Protein AF-X1LX65-F1 (afdb_monomer_lite)

Structure (mmCIF, N/CA/C/O backbone):
data_AF-X1LX65-F1
#
_entry.id   AF-X1LX65-F1
#
loop_
_atom_site.group_PDB
_atom_site.id
_atom_site.type_symbol
_atom_site.label_atom_id
_atom_site.label_alt_id
_atom_site.label_comp_id
_atom_site.label_asym_id
_atom_site.label_entity_id
_atom_site.label_seq_id
_atom_site.pdbx_PDB_ins_code
_atom_site.Cartn_x
_atom_site.Cartn_y
_atom_site.Cartn_z
_atom_site.occupancy
_atom_site.B_iso_or_equiv
_atom_site.auth_seq_id
_atom_site.auth_comp_id
_atom_site.auth_asym_id
_atom_site.auth_atom_id
_atom_site.pdbx_PDB_model_num
ATOM 1 N N . MET A 1 1 ? 3.665 8.064 16.760 1.00 84.69 1 MET A N 1
ATOM 2 C CA . MET A 1 1 ? 3.663 7.131 15.609 1.00 84.69 1 MET A CA 1
ATOM 3 C C . MET A 1 1 ? 3.620 5.689 16.082 1.00 84.69 1 MET A C 1
ATOM 5 O O . MET A 1 1 ? 2.778 4.947 15.599 1.00 84.69 1 MET A O 1
ATOM 9 N N . ASP A 1 2 ? 4.439 5.308 17.063 1.00 88.12 2 ASP A N 1
ATOM 10 C CA . ASP A 1 2 ? 4.474 3.927 17.573 1.00 88.12 2 ASP A CA 1
ATOM 11 C C . ASP A 1 2 ? 3.140 3.476 18.167 1.00 88.12 2 ASP A C 1
ATOM 13 O O . ASP A 1 2 ? 2.681 2.380 17.862 1.00 88.12 2 ASP A O 1
ATOM 17 N N . TYR A 1 3 ? 2.464 4.362 18.908 1.00 92.19 3 TYR A N 1
ATOM 18 C CA . TYR A 1 3 ? 1.102 4.121 19.391 1.00 92.19 3 TYR A CA 1
ATOM 19 C C . TYR A 1 3 ? 0.127 3.801 18.246 1.00 92.19 3 TYR A C 1
ATOM 21 O O . TYR A 1 3 ? -0.460 2.726 18.226 1.00 92.19 3 TYR A O 1
ATOM 29 N N . ALA A 1 4 ? 0.024 4.677 17.239 1.00 92.50 4 ALA A N 1
ATOM 30 C CA . ALA A 1 4 ? -0.864 4.464 16.092 1.00 92.50 4 ALA A CA 1
ATOM 31 C C . ALA A 1 4 ? -0.528 3.173 15.326 1.00 92.50 4 ALA A C 1
ATOM 33 O O . ALA A 1 4 ? -1.420 2.409 14.972 1.00 92.50 4 ALA A O 1
ATOM 34 N N . ASN A 1 5 ? 0.762 2.875 15.138 1.00 93.62 5 ASN A N 1
ATOM 35 C CA . ASN A 1 5 ? 1.204 1.642 14.488 1.00 93.62 5 ASN A CA 1
ATOM 36 C C . ASN A 1 5 ? 0.862 0.395 15.319 1.00 93.62 5 ASN A C 1
ATOM 38 O O . ASN A 1 5 ? 0.571 -0.660 14.755 1.00 93.62 5 ASN A O 1
ATOM 42 N N . SER A 1 6 ? 0.899 0.495 16.650 1.00 95.44 6 SER A N 1
ATOM 43 C CA . SER A 1 6 ? 0.452 -0.564 17.558 1.00 95.44 6 SER A CA 1
ATOM 44 C C . SER A 1 6 ? -1.056 -0.794 17.434 1.00 95.44 6 SER A C 1
ATOM 46 O O . SER A 1 6 ? -1.490 -1.931 17.251 1.00 95.44 6 SER A O 1
ATOM 48 N N . GLU A 1 7 ? -1.850 0.278 17.419 1.00 96.88 7 GLU A N 1
ATOM 49 C CA . GLU A 1 7 ? -3.301 0.204 17.211 1.00 96.88 7 GLU A CA 1
ATOM 50 C C . GLU A 1 7 ? -3.661 -0.366 15.832 1.00 96.88 7 GLU A C 1
ATOM 52 O O . GLU A 1 7 ? -4.534 -1.229 15.730 1.00 96.88 7 GLU A O 1
ATOM 57 N N . PHE A 1 8 ? -2.915 -0.001 14.785 1.00 96.50 8 PHE A N 1
ATOM 58 C CA . PHE A 1 8 ? -3.037 -0.605 13.457 1.00 96.50 8 PHE A CA 1
ATOM 59 C C . PHE A 1 8 ? -2.762 -2.111 13.466 1.00 96.50 8 PHE A C 1
ATOM 61 O O . PHE A 1 8 ? -3.532 -2.892 12.912 1.00 96.50 8 PHE A O 1
ATOM 68 N N . LYS A 1 9 ? -1.722 -2.572 14.166 1.00 96.44 9 LYS A N 1
ATOM 69 C CA . LYS A 1 9 ? -1.471 -4.016 14.314 1.00 96.44 9 LYS A CA 1
ATOM 70 C C . LYS A 1 9 ? -2.602 -4.725 15.064 1.00 96.44 9 LYS A C 1
ATOM 72 O O . LYS A 1 9 ? -2.988 -5.826 14.671 1.00 96.44 9 LYS A O 1
ATOM 77 N N . LYS A 1 10 ? -3.158 -4.111 16.115 1.00 98.00 10 LYS A N 1
ATOM 78 C CA . LYS A 1 10 ? -4.316 -4.661 16.842 1.00 98.00 10 LYS A CA 1
ATOM 79 C C . LYS A 1 10 ? -5.556 -4.726 15.957 1.00 98.00 10 LYS A C 1
ATOM 81 O O . LYS A 1 10 ? -6.291 -5.701 16.030 1.00 98.00 10 LYS A O 1
ATOM 86 N N . PHE A 1 11 ? -5.786 -3.724 15.113 1.00 97.44 11 PHE A N 1
ATOM 87 C CA . PHE A 1 11 ? -6.853 -3.732 14.113 1.00 97.44 11 PHE A CA 1
ATOM 88 C C . PHE A 1 11 ? -6.742 -4.922 13.160 1.00 97.44 11 PHE A C 1
ATOM 90 O O . PHE A 1 11 ? -7.676 -5.716 13.080 1.00 97.44 11 PHE A O 1
ATOM 97 N N . ILE A 1 12 ? -5.572 -5.124 12.547 1.00 97.44 12 ILE A N 1
ATOM 98 C CA . ILE A 1 12 ? -5.321 -6.292 11.692 1.00 97.44 12 ILE A CA 1
ATOM 99 C C . ILE A 1 12 ? -5.552 -7.596 12.466 1.00 97.44 12 ILE A C 1
ATOM 101 O O . ILE A 1 12 ? -6.221 -8.495 11.964 1.00 97.44 12 ILE A O 1
ATOM 105 N N . LYS A 1 13 ? -5.062 -7.697 13.711 1.00 97.31 13 LYS A N 1
ATOM 106 C CA . LYS A 1 13 ? -5.273 -8.881 14.561 1.00 97.31 13 LYS A CA 1
ATOM 107 C C . LYS A 1 13 ? -6.758 -9.141 14.840 1.00 97.31 13 LYS A C 1
ATOM 109 O O . LYS A 1 13 ? -7.181 -10.290 14.788 1.00 97.31 13 LYS A O 1
ATOM 114 N N . ARG A 1 14 ? -7.545 -8.097 15.118 1.00 97.44 14 ARG A N 1
ATOM 115 C CA . ARG A 1 14 ? -8.993 -8.200 15.362 1.00 97.44 14 ARG A CA 1
ATOM 116 C C . ARG A 1 14 ? -9.747 -8.666 14.116 1.00 97.44 14 ARG A C 1
ATOM 118 O O . ARG A 1 14 ? -10.598 -9.541 14.239 1.00 97.44 14 ARG A O 1
ATOM 125 N N . ILE A 1 15 ? -9.400 -8.151 12.932 1.00 96.31 15 ILE A N 1
ATOM 126 C CA . ILE A 1 15 ? -9.973 -8.640 11.667 1.00 96.31 15 ILE A CA 1
ATOM 127 C C . ILE A 1 15 ? -9.620 -10.114 11.474 1.00 96.31 15 ILE A C 1
ATOM 129 O O . ILE A 1 15 ? -10.521 -10.918 11.267 1.00 96.31 15 ILE A O 1
ATOM 133 N N . LYS A 1 16 ? -8.340 -10.482 11.619 1.00 95.94 16 LYS A N 1
ATOM 134 C CA . LYS A 1 16 ? -7.892 -11.873 11.455 1.00 95.94 16 LYS A CA 1
ATOM 135 C C . LYS A 1 16 ? -8.600 -12.841 12.393 1.00 95.94 16 LYS A C 1
ATOM 137 O O . LYS A 1 16 ? -8.982 -13.929 11.986 1.00 95.94 16 LYS A O 1
ATOM 142 N N . TYR A 1 17 ? -8.796 -12.431 13.643 1.00 96.31 17 TYR A N 1
ATOM 143 C CA . TYR A 1 17 ? -9.503 -13.236 14.632 1.00 96.31 17 TYR A CA 1
ATOM 144 C C . TYR A 1 17 ? -10.970 -13.481 14.248 1.00 96.31 17 TYR A C 1
ATOM 146 O O . TYR A 1 17 ? -11.473 -14.578 14.457 1.00 96.31 17 TYR A O 1
ATOM 154 N N . LYS A 1 18 ? -11.653 -12.476 13.680 1.00 95.38 18 LYS A N 1
ATOM 155 C CA . LYS A 1 18 ? -13.085 -12.559 13.353 1.00 95.38 18 LYS A CA 1
ATOM 156 C C . LYS A 1 18 ? -13.372 -13.163 11.972 1.00 95.38 18 LYS A C 1
ATOM 158 O O . LYS A 1 18 ? -14.382 -13.838 11.822 1.00 95.38 18 LYS A O 1
ATOM 163 N N . TYR A 1 19 ? -12.519 -12.911 10.980 1.00 94.44 19 TYR A N 1
ATOM 164 C CA . TYR A 1 19 ? -12.788 -13.229 9.569 1.00 94.44 19 TYR A CA 1
ATOM 165 C C . TYR A 1 19 ? -11.735 -14.135 8.916 1.00 94.44 19 TYR A C 1
ATOM 167 O O . TYR A 1 19 ? -11.854 -14.454 7.737 1.00 94.44 19 TYR A O 1
ATOM 175 N N . GLY A 1 20 ? -10.716 -14.565 9.664 1.00 94.31 20 GLY A N 1
ATOM 176 C CA . GLY A 1 20 ? -9.625 -15.386 9.148 1.00 94.31 20 GLY A CA 1
ATOM 177 C C . GLY A 1 20 ? -8.495 -14.578 8.507 1.00 94.31 20 GLY A C 1
ATOM 178 O O . GLY A 1 20 ? -8.479 -13.345 8.507 1.00 94.31 20 GLY A O 1
ATOM 179 N N . ASP A 1 21 ? -7.492 -15.291 8.001 1.00 95.06 21 ASP A N 1
ATOM 180 C CA . ASP A 1 21 ? -6.320 -14.670 7.389 1.00 95.06 21 ASP A CA 1
ATOM 181 C C . ASP A 1 21 ? -6.638 -14.024 6.035 1.00 95.06 21 ASP A C 1
ATOM 183 O O . ASP A 1 21 ? -7.409 -14.542 5.235 1.00 95.06 21 ASP A O 1
ATOM 187 N N . PHE A 1 22 ? -5.979 -12.898 5.766 1.00 95.88 22 PHE A N 1
ATOM 188 C CA . PHE A 1 22 ? -6.125 -12.123 4.536 1.00 95.88 22 PHE A CA 1
ATOM 189 C C . PHE A 1 22 ? -4.796 -11.477 4.142 1.00 95.88 22 PHE A C 1
ATOM 191 O O . PHE A 1 22 ? -3.878 -11.328 4.964 1.00 95.88 22 PHE A O 1
ATOM 198 N N . LYS A 1 23 ? -4.686 -11.094 2.873 1.00 95.88 23 LYS A N 1
ATOM 199 C CA . LYS A 1 23 ? -3.567 -10.335 2.325 1.00 95.88 23 LYS A CA 1
ATOM 200 C C . LYS A 1 23 ? -3.844 -8.849 2.435 1.00 95.88 23 LYS A C 1
ATOM 202 O O . LYS A 1 23 ? -4.952 -8.388 2.170 1.00 95.88 23 LYS A O 1
ATOM 207 N N . TYR A 1 24 ? -2.820 -8.080 2.792 1.00 95.19 24 TYR A N 1
ATOM 208 C CA . TYR A 1 24 ? -2.925 -6.628 2.748 1.00 95.19 24 TYR A CA 1
ATOM 209 C C . TYR A 1 24 ? -1.585 -5.937 2.525 1.00 95.19 24 TYR A C 1
ATOM 211 O O . TYR A 1 24 ? -0.522 -6.451 2.884 1.00 95.19 24 TYR A O 1
ATOM 219 N N . ILE A 1 25 ? -1.669 -4.725 1.986 1.00 94.44 25 ILE A N 1
ATOM 220 C CA . ILE A 1 25 ? -0.603 -3.725 1.961 1.00 94.44 25 ILE A CA 1
ATOM 221 C C . ILE A 1 25 ? -1.206 -2.448 2.531 1.00 94.44 25 ILE A C 1
ATOM 223 O O . ILE A 1 25 ? -2.280 -2.034 2.105 1.00 94.44 25 ILE A O 1
ATOM 227 N N . ALA A 1 26 ? -0.535 -1.817 3.488 1.00 93.94 26 ALA A N 1
ATOM 228 C CA . ALA A 1 26 ? -0.959 -0.534 4.026 1.00 93.94 26 ALA A CA 1
ATOM 229 C C . ALA A 1 26 ? 0.186 0.470 4.052 1.00 93.94 26 ALA A C 1
ATOM 231 O O . ALA A 1 26 ? 1.334 0.099 4.292 1.00 93.94 26 ALA A O 1
ATOM 232 N N . VAL A 1 27 ? -0.137 1.740 3.844 1.00 91.94 27 VAL A N 1
ATOM 233 C CA . VAL A 1 27 ? 0.810 2.857 3.880 1.00 91.94 27 VAL A CA 1
ATOM 234 C C . VAL A 1 27 ? 0.319 3.936 4.823 1.00 91.94 27 VAL A C 1
ATOM 236 O O . VAL A 1 27 ? -0.886 4.109 5.011 1.00 91.94 27 VAL A O 1
ATOM 239 N N . VAL A 1 28 ? 1.266 4.638 5.435 1.00 90.56 28 VAL A N 1
ATOM 240 C CA . VAL A 1 28 ? 0.976 5.712 6.381 1.00 90.56 28 VAL A CA 1
ATOM 241 C C . VAL A 1 28 ? 0.958 7.052 5.655 1.00 90.56 28 VAL A C 1
ATOM 243 O O . VAL A 1 28 ? 1.956 7.449 5.063 1.00 90.56 28 VAL A O 1
ATOM 246 N N . GLU A 1 29 ? -0.155 7.769 5.763 1.00 87.88 29 GLU A N 1
ATOM 247 C CA . GLU A 1 29 ? -0.306 9.161 5.345 1.00 87.88 29 GLU A CA 1
ATOM 248 C C . GLU A 1 29 ? -0.606 10.029 6.573 1.00 87.88 29 GLU A C 1
ATOM 250 O O . GLU A 1 29 ? -1.296 9.616 7.506 1.00 87.88 29 GLU A O 1
ATOM 255 N N . PHE A 1 30 ? -0.115 11.264 6.578 1.00 87.38 30 PHE A N 1
ATOM 256 C CA . PHE A 1 30 ? -0.571 12.268 7.529 1.00 87.38 30 PHE A CA 1
ATOM 257 C C . PHE A 1 30 ? -1.605 13.175 6.873 1.00 87.38 30 PHE A C 1
ATOM 259 O O . PHE A 1 30 ? -1.331 13.825 5.865 1.00 87.38 30 PHE A O 1
ATOM 266 N N . GLN A 1 31 ? -2.790 13.266 7.475 1.00 84.94 31 GLN A N 1
ATOM 267 C CA . GLN A 1 31 ? -3.803 14.220 7.032 1.00 84.94 31 GLN A CA 1
ATOM 268 C C . GLN A 1 31 ? -3.330 15.661 7.275 1.00 84.94 31 GLN A C 1
ATOM 270 O O . GLN A 1 31 ? -2.493 15.906 8.144 1.00 84.94 31 GLN A O 1
ATOM 275 N N . LYS A 1 32 ? -3.942 16.641 6.589 1.00 84.25 32 LYS A N 1
ATOM 276 C CA . LYS A 1 32 ? -3.644 18.080 6.771 1.00 84.25 32 LYS A CA 1
ATOM 277 C C . LYS A 1 32 ? -3.682 18.531 8.240 1.00 84.25 32 LYS A C 1
ATOM 279 O O . LYS A 1 32 ? -2.876 19.350 8.651 1.00 84.25 32 LYS A O 1
ATOM 284 N N . ARG A 1 33 ? -4.580 17.943 9.041 1.00 85.38 33 ARG A N 1
ATOM 285 C CA . ARG A 1 33 ? -4.722 18.182 10.492 1.00 85.38 33 ARG A CA 1
ATOM 286 C C . ARG A 1 33 ? -3.659 17.501 11.371 1.00 85.38 33 ARG A C 1
ATOM 288 O O . ARG A 1 33 ? -3.749 17.558 12.588 1.00 85.38 33 ARG A O 1
ATOM 295 N N . GLY A 1 34 ? -2.711 16.776 10.781 1.00 84.50 34 GLY A N 1
ATOM 296 C CA . GLY A 1 34 ? -1.638 16.065 11.480 1.00 84.50 34 GLY A CA 1
ATOM 297 C C . GLY A 1 34 ? -1.980 14.655 11.974 1.00 84.50 34 GLY A C 1
ATOM 298 O O . GLY A 1 34 ? -1.070 13.940 12.390 1.00 84.50 34 GLY A O 1
ATOM 299 N N . ALA A 1 35 ? -3.245 14.229 11.897 1.00 88.56 35 ALA A N 1
ATOM 300 C CA . ALA A 1 35 ? -3.661 12.874 12.260 1.00 88.56 35 ALA A CA 1
ATOM 301 C C . ALA A 1 35 ? -3.046 11.817 11.324 1.00 88.56 35 ALA A C 1
ATOM 303 O O . ALA A 1 35 ? -2.932 12.039 10.115 1.00 88.56 35 ALA A O 1
ATOM 304 N N . ILE A 1 36 ? -2.684 10.664 11.890 1.00 90.12 36 ILE A N 1
ATOM 305 C CA . ILE A 1 36 ? -2.168 9.510 11.147 1.00 90.12 36 ILE A CA 1
ATOM 306 C C . ILE A 1 36 ? -3.342 8.784 10.486 1.00 90.12 36 ILE A C 1
ATOM 308 O O . ILE A 1 36 ? -4.322 8.453 11.149 1.00 90.12 36 ILE A O 1
ATOM 312 N N . HIS A 1 37 ? -3.223 8.525 9.190 1.00 91.25 37 HIS A N 1
ATOM 313 C CA . HIS A 1 37 ? -4.200 7.830 8.366 1.00 91.25 37 HIS A CA 1
ATOM 314 C C . HIS A 1 37 ? -3.519 6.660 7.658 1.00 91.25 37 HIS A C 1
ATOM 316 O O . HIS A 1 37 ? -2.432 6.803 7.103 1.00 91.25 37 HIS A O 1
ATOM 322 N N . TYR A 1 38 ? -4.153 5.493 7.686 1.00 93.69 38 TYR A N 1
ATOM 323 C CA . TYR A 1 38 ? -3.679 4.308 6.987 1.00 93.69 38 TYR A CA 1
ATOM 324 C C . TYR A 1 38 ? -4.482 4.110 5.704 1.00 93.69 38 TYR A C 1
ATOM 326 O O . TYR A 1 38 ? -5.695 3.927 5.758 1.00 93.69 38 TYR A O 1
ATOM 334 N N . HIS A 1 39 ? -3.802 4.096 4.561 1.00 92.94 39 HIS A N 1
ATOM 335 C CA . HIS A 1 39 ? -4.380 3.626 3.305 1.00 92.94 39 HIS A CA 1
ATOM 336 C C . HIS A 1 39 ? -4.058 2.146 3.157 1.00 92.94 39 HIS A C 1
ATOM 338 O O . HIS A 1 39 ? -2.885 1.794 3.059 1.00 92.94 39 HIS A O 1
ATOM 344 N N . MET A 1 40 ? -5.076 1.286 3.161 1.00 93.38 40 MET A N 1
ATOM 345 C CA . MET A 1 40 ? -4.916 -0.166 3.096 1.00 93.38 40 MET A CA 1
ATOM 346 C C . MET A 1 40 ? -5.604 -0.738 1.857 1.00 93.38 40 MET A C 1
ATOM 348 O O . MET A 1 40 ? -6.756 -0.420 1.577 1.00 93.38 40 MET A O 1
ATOM 352 N N . LEU A 1 41 ? -4.888 -1.601 1.144 1.00 92.75 41 LEU A N 1
ATOM 353 C CA . LEU A 1 41 ? -5.422 -2.524 0.151 1.00 92.75 41 LEU A CA 1
ATOM 354 C C . LEU A 1 41 ? -5.477 -3.913 0.770 1.00 92.75 41 LEU A C 1
ATOM 356 O O . LEU A 1 41 ? -4.509 -4.326 1.410 1.00 92.75 41 LEU A O 1
ATOM 360 N N . SER A 1 42 ? -6.571 -4.631 0.559 1.00 93.56 42 SER A N 1
ATOM 361 C CA . SER A 1 42 ? -6.777 -5.965 1.113 1.00 93.56 42 SER A CA 1
ATOM 362 C C . SER A 1 42 ? -7.679 -6.818 0.231 1.00 93.56 42 SER A C 1
ATOM 364 O O . SER A 1 42 ? -8.443 -6.278 -0.565 1.00 93.56 42 SER A O 1
ATOM 366 N N . ASP A 1 43 ? -7.596 -8.137 0.397 1.00 92.19 43 ASP A N 1
ATOM 367 C CA . ASP A 1 43 ? -8.408 -9.127 -0.325 1.00 92.19 43 ASP A CA 1
ATOM 368 C C . ASP A 1 43 ? -9.516 -9.772 0.530 1.00 92.19 43 ASP A C 1
ATOM 370 O O . ASP A 1 43 ? -10.172 -10.704 0.070 1.00 92.19 43 ASP A O 1
ATOM 374 N N . PHE A 1 44 ? -9.744 -9.302 1.763 1.00 89.31 44 PHE A N 1
ATOM 375 C CA . PHE A 1 44 ? -10.855 -9.805 2.573 1.00 89.31 44 PHE A CA 1
ATOM 376 C C . PHE A 1 44 ? -12.207 -9.337 2.003 1.00 89.31 44 PHE A C 1
ATOM 378 O O . PHE A 1 44 ? -12.308 -8.254 1.423 1.00 89.31 44 PHE A O 1
ATOM 385 N N . GLY A 1 45 ? -13.241 -10.170 2.170 1.00 88.19 45 GLY A N 1
ATOM 386 C CA . GLY A 1 45 ? -14.597 -9.895 1.681 1.00 88.19 45 GLY A CA 1
ATOM 387 C C . GLY A 1 45 ? -15.230 -8.651 2.311 1.00 88.19 45 GLY A C 1
ATOM 388 O O . GLY A 1 45 ? -14.740 -8.125 3.302 1.00 88.19 45 GLY A O 1
ATOM 389 N N . TYR A 1 46 ? -16.335 -8.161 1.749 1.00 90.62 46 TYR A N 1
ATOM 390 C CA . TYR A 1 46 ? -16.973 -6.950 2.267 1.00 90.62 46 TYR A CA 1
ATOM 391 C C . TYR A 1 46 ? -17.349 -7.086 3.755 1.00 90.62 46 TYR A C 1
ATOM 393 O O . TYR A 1 46 ? -17.997 -8.049 4.163 1.00 90.62 46 TYR A O 1
ATOM 401 N N . ILE A 1 47 ? -16.935 -6.101 4.555 1.00 92.88 47 ILE A N 1
ATOM 402 C CA . ILE A 1 47 ? -17.345 -5.915 5.948 1.00 92.88 47 ILE A CA 1
ATOM 403 C C . ILE A 1 47 ? -18.082 -4.584 5.997 1.00 92.88 47 ILE A C 1
ATOM 405 O O . ILE A 1 47 ? -17.548 -3.578 5.528 1.00 92.88 47 ILE A O 1
ATOM 409 N N . GLU A 1 48 ? -19.272 -4.576 6.591 1.00 94.06 48 GLU A N 1
ATOM 410 C CA . GLU A 1 48 ? -20.053 -3.358 6.807 1.00 94.06 48 GLU A CA 1
ATOM 411 C C . GLU A 1 48 ? -19.204 -2.254 7.445 1.00 94.06 48 GLU A C 1
ATOM 413 O O . GLU A 1 48 ? -18.457 -2.489 8.402 1.00 94.06 48 GLU A O 1
ATOM 418 N N . GLN A 1 49 ? -19.325 -1.028 6.926 1.00 94.50 49 GLN A N 1
ATOM 419 C CA . GLN A 1 49 ? -18.461 0.083 7.336 1.00 94.50 49 GLN A CA 1
ATOM 420 C C . GLN A 1 49 ? -18.534 0.337 8.846 1.00 94.50 49 GLN A C 1
ATOM 422 O O . GLN A 1 49 ? -17.503 0.499 9.495 1.00 94.50 49 GLN A O 1
ATOM 427 N N . THR A 1 50 ? -19.739 0.308 9.417 1.00 95.50 50 THR A N 1
ATOM 428 C CA . THR A 1 50 ? -19.959 0.535 10.853 1.00 95.50 50 THR A CA 1
ATOM 429 C C . THR A 1 50 ? -19.287 -0.530 11.719 1.00 95.50 50 THR A C 1
ATOM 431 O O . THR A 1 50 ? -18.781 -0.230 12.800 1.00 95.50 50 THR A O 1
ATOM 434 N N . ASP A 1 51 ? -19.224 -1.775 11.253 1.00 95.50 51 ASP A N 1
ATOM 435 C CA . ASP A 1 51 ? -18.533 -2.848 11.961 1.00 95.50 51 ASP A CA 1
ATOM 436 C C . ASP A 1 51 ? -17.019 -2.733 11.819 1.00 95.50 51 ASP A C 1
ATOM 438 O O . ASP A 1 51 ? -16.289 -2.962 12.786 1.00 95.50 51 ASP A O 1
ATOM 442 N N . LEU A 1 52 ? -16.533 -2.323 10.648 1.00 95.50 52 LEU A N 1
ATOM 443 C CA . LEU A 1 52 ? -15.113 -2.074 10.436 1.00 95.50 52 LEU A CA 1
ATOM 444 C C . LEU A 1 52 ? -14.614 -0.892 11.283 1.00 95.50 52 LEU A C 1
ATOM 446 O O . LEU A 1 52 ? -13.527 -0.967 11.854 1.00 95.50 52 LEU A O 1
ATOM 450 N N . GLU A 1 53 ? -15.431 0.151 11.443 1.00 96.44 53 GLU A N 1
ATOM 451 C CA . GLU A 1 53 ? -15.185 1.279 12.347 1.00 96.44 53 GLU A CA 1
ATOM 452 C C . GLU A 1 53 ? -15.117 0.841 13.814 1.00 96.44 53 GLU A C 1
ATOM 454 O O . GLU A 1 53 ? -14.178 1.217 14.520 1.00 96.44 53 GLU A O 1
ATOM 459 N N . LYS A 1 54 ? -16.034 -0.024 14.269 1.00 96.56 54 LYS A N 1
ATOM 460 C CA . LYS A 1 54 ? -15.971 -0.614 15.621 1.00 96.56 54 LYS A CA 1
ATOM 461 C C . LYS A 1 54 ? -14.702 -1.444 15.825 1.00 96.56 54 LYS A C 1
ATOM 463 O O . LYS A 1 54 ? -14.076 -1.365 16.880 1.00 96.56 54 LYS A O 1
ATOM 468 N N . ILE A 1 55 ? -14.305 -2.237 14.825 1.00 96.50 55 ILE A N 1
ATOM 469 C CA . ILE A 1 55 ? -13.077 -3.047 14.881 1.00 96.50 55 ILE A CA 1
ATOM 470 C C . ILE A 1 55 ? -11.831 -2.150 14.899 1.00 96.50 55 ILE A C 1
ATOM 472 O O . ILE A 1 55 ? -10.856 -2.462 15.591 1.00 96.50 55 ILE A O 1
ATOM 476 N N . TRP A 1 56 ? -11.856 -1.038 14.160 1.00 96.44 56 TRP A N 1
ATOM 477 C CA . TRP A 1 56 ? -10.791 -0.039 14.155 1.00 96.44 56 TRP A CA 1
ATOM 478 C C . TRP A 1 56 ? -10.660 0.662 15.508 1.00 96.44 56 TRP A C 1
ATOM 480 O O . TRP A 1 56 ? -9.564 0.716 16.077 1.00 96.44 56 TRP A O 1
ATOM 490 N N . GLY A 1 57 ? -11.775 1.162 16.041 1.00 95.50 57 GLY A N 1
ATOM 491 C CA . GLY A 1 57 ? -11.869 1.790 17.359 1.00 95.50 57 GLY A CA 1
ATOM 492 C C . GLY A 1 57 ? -11.141 3.132 17.494 1.00 95.50 57 GLY A C 1
ATOM 493 O O . GLY A 1 57 ? -11.097 3.680 18.588 1.00 95.50 57 GLY A O 1
ATOM 494 N N . ASN A 1 58 ? -10.562 3.669 16.414 1.00 94.50 58 ASN A N 1
ATOM 495 C CA . ASN A 1 58 ? -9.726 4.875 16.431 1.00 94.50 58 ASN A CA 1
ATOM 496 C C . ASN A 1 58 ? -10.144 5.879 15.335 1.00 94.50 58 ASN A C 1
ATOM 498 O O . ASN A 1 58 ? -9.319 6.370 14.559 1.00 94.50 58 ASN A O 1
ATOM 502 N N . GLY A 1 59 ? -11.445 6.171 15.243 1.00 91.44 59 GLY A N 1
ATOM 503 C CA . GLY A 1 59 ? -12.026 7.090 14.259 1.00 91.44 59 GLY A CA 1
ATOM 504 C C . GLY A 1 59 ? -12.795 6.368 13.153 1.00 91.44 59 GLY A C 1
ATOM 505 O O . GLY A 1 59 ? -13.406 5.335 13.398 1.00 91.44 59 GLY A O 1
ATOM 506 N N . PHE A 1 60 ? -12.764 6.925 11.943 1.00 92.88 60 PHE A N 1
ATOM 507 C CA . PHE A 1 60 ? -13.584 6.473 10.814 1.00 92.88 60 PHE A CA 1
ATOM 508 C C . PHE A 1 60 ? -12.820 5.553 9.867 1.00 92.88 60 PHE A C 1
ATOM 510 O O . PHE A 1 60 ? -11.591 5.631 9.770 1.00 92.88 60 PHE A O 1
ATOM 517 N N . VAL A 1 61 ? -13.561 4.742 9.115 1.00 94.25 61 VAL A N 1
ATOM 518 C CA . VAL A 1 61 ? -13.024 3.887 8.057 1.00 94.25 61 VAL A CA 1
ATOM 519 C C . VAL A 1 61 ? -13.814 4.138 6.783 1.00 94.25 61 VAL A C 1
ATOM 521 O O . VAL A 1 61 ? -15.036 4.108 6.794 1.00 94.25 61 VAL A O 1
ATOM 524 N N . TRP A 1 62 ? -13.114 4.362 5.673 1.00 92.31 62 TRP A N 1
ATOM 525 C CA . TRP A 1 62 ? -13.733 4.501 4.357 1.00 92.31 62 TRP A CA 1
ATOM 526 C C . TRP A 1 62 ? -13.388 3.300 3.492 1.00 92.31 62 TRP A C 1
ATOM 528 O O . TRP A 1 62 ? -12.213 2.997 3.281 1.00 92.31 62 TRP A O 1
ATOM 538 N N . ILE A 1 63 ? -14.422 2.635 2.980 1.00 91.12 63 ILE A N 1
ATOM 539 C CA . ILE A 1 63 ? -14.288 1.454 2.130 1.00 91.12 63 ILE A CA 1
ATOM 540 C C . ILE A 1 63 ? -14.508 1.869 0.679 1.00 91.12 63 ILE A C 1
ATOM 542 O O . ILE A 1 63 ? -15.426 2.624 0.359 1.00 91.12 63 ILE A O 1
ATOM 546 N N . ARG A 1 64 ? -13.658 1.364 -0.214 1.00 87.75 64 ARG A N 1
ATOM 547 C CA . ARG A 1 64 ? -13.814 1.528 -1.656 1.00 87.75 64 ARG A CA 1
ATOM 548 C C . ARG A 1 64 ? -13.549 0.200 -2.339 1.00 87.75 64 ARG A C 1
ATOM 550 O O . ARG A 1 64 ? -12.446 -0.326 -2.224 1.00 87.75 64 ARG A O 1
ATOM 557 N N . ASP A 1 65 ? -14.532 -0.299 -3.078 1.00 85.38 65 ASP A N 1
ATOM 558 C CA . ASP A 1 65 ? -14.324 -1.429 -3.978 1.00 85.38 65 ASP A CA 1
ATOM 559 C C . ASP A 1 65 ? -13.548 -0.947 -5.217 1.00 85.38 65 ASP A C 1
ATOM 561 O O . ASP A 1 65 ? -13.940 0.006 -5.892 1.00 85.38 65 ASP A O 1
ATOM 565 N N . LEU A 1 66 ? -12.399 -1.566 -5.480 1.00 81.44 66 LEU A N 1
ATOM 566 C CA . LEU A 1 66 ? -11.525 -1.229 -6.606 1.00 81.44 66 LEU A CA 1
ATOM 567 C C . LEU A 1 66 ? -11.767 -2.110 -7.835 1.00 81.44 66 LEU A C 1
ATOM 569 O O . LEU A 1 66 ? -11.234 -1.814 -8.906 1.00 81.44 66 LEU A O 1
ATOM 573 N N . LEU A 1 67 ? -12.564 -3.167 -7.687 1.00 75.88 67 LEU A N 1
ATOM 574 C CA . LEU A 1 67 ? -12.931 -4.078 -8.756 1.00 75.88 67 LEU A CA 1
ATOM 575 C C . LEU A 1 67 ? -14.202 -3.603 -9.460 1.00 75.88 67 LEU A C 1
ATOM 577 O O . LEU A 1 67 ? -14.204 -3.481 -10.681 1.00 75.88 67 LEU A O 1
ATOM 581 N N . THR A 1 68 ? -15.259 -3.271 -8.709 1.00 71.69 68 THR A N 1
ATOM 582 C CA . THR A 1 68 ? -16.587 -3.025 -9.309 1.00 71.69 68 THR A CA 1
ATOM 583 C C . THR A 1 68 ? -17.037 -1.556 -9.313 1.00 71.69 68 THR A C 1
ATOM 585 O O . THR A 1 68 ? -17.765 -1.134 -10.215 1.00 71.69 68 THR A O 1
ATOM 588 N N . ALA A 1 69 ? -16.575 -0.724 -8.367 1.00 60.69 69 ALA A N 1
ATOM 589 C CA . ALA A 1 69 ? -17.199 0.585 -8.106 1.00 60.69 69 ALA A CA 1
ATOM 590 C C . ALA A 1 69 ? -16.956 1.668 -9.176 1.00 60.69 69 ALA A C 1
ATOM 592 O O . ALA A 1 69 ? -17.646 2.685 -9.217 1.00 60.69 69 ALA A O 1
ATOM 593 N N . ASN A 1 70 ? -15.981 1.493 -10.065 1.00 60.19 7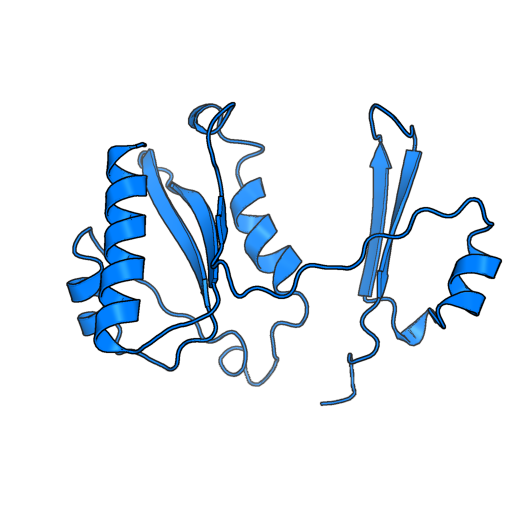0 ASN A N 1
ATOM 594 C CA . ASN A 1 70 ? -15.621 2.480 -11.089 1.00 60.19 70 ASN A CA 1
ATOM 595 C C . ASN A 1 70 ? -16.467 2.318 -12.372 1.00 60.19 70 ASN A C 1
ATOM 597 O O . ASN A 1 70 ? -15.920 2.210 -13.468 1.00 60.19 70 ASN A O 1
ATOM 601 N N . LYS A 1 71 ? -17.804 2.282 -12.260 1.00 58.75 71 LYS A N 1
ATOM 602 C CA . LYS A 1 71 ? -18.715 2.026 -13.403 1.00 58.75 71 LYS A CA 1
ATOM 603 C C . LYS A 1 71 ? -18.329 0.754 -14.190 1.00 58.75 71 LYS A C 1
ATOM 605 O O . LYS A 1 71 ? -18.352 0.760 -15.417 1.00 58.75 71 LYS A O 1
ATOM 610 N N . GLY A 1 72 ? -17.887 -0.294 -13.488 1.00 56.81 72 GLY A N 1
ATOM 611 C CA . GLY A 1 72 ? -17.399 -1.536 -14.100 1.00 56.81 72 GLY A CA 1
ATOM 612 C C . GLY A 1 72 ? -15.947 -1.517 -14.604 1.00 56.81 72 GLY A C 1
ATOM 613 O O . GLY A 1 72 ? -15.516 -2.500 -15.193 1.00 56.81 72 GLY A O 1
ATOM 614 N N . LYS A 1 73 ? -15.169 -0.443 -14.387 1.00 58.59 73 LYS A N 1
ATOM 615 C CA . LYS A 1 73 ? -13.735 -0.399 -14.733 1.00 58.59 73 LYS A CA 1
ATOM 616 C C . LYS A 1 73 ? -12.851 -0.733 -13.532 1.00 58.59 73 LYS A C 1
ATOM 618 O O . LYS A 1 73 ? -12.597 0.122 -12.684 1.00 58.59 73 LYS A O 1
ATOM 623 N N . THR A 1 74 ? -12.343 -1.954 -13.491 1.00 67.50 74 THR A N 1
ATOM 624 C CA . THR A 1 74 ? -11.319 -2.413 -12.543 1.00 67.50 74 THR A CA 1
ATOM 625 C C . THR A 1 74 ? -10.120 -1.457 -12.497 1.00 67.50 74 THR A C 1
ATOM 627 O O . THR A 1 74 ? -9.634 -0.988 -13.528 1.00 67.50 74 THR A O 1
ATOM 630 N N . VAL A 1 75 ? -9.626 -1.149 -11.291 1.00 72.38 75 VAL A N 1
ATOM 631 C CA . VAL A 1 75 ? -8.325 -0.479 -11.138 1.00 72.38 75 VAL A CA 1
ATOM 632 C C . VAL A 1 75 ? -7.236 -1.488 -11.491 1.00 72.38 75 VAL A C 1
ATOM 634 O O . VAL A 1 75 ? -6.993 -2.443 -10.761 1.00 72.38 75 VAL A O 1
ATOM 637 N N . ASP A 1 76 ? -6.593 -1.260 -12.626 1.00 70.56 76 ASP A N 1
ATOM 638 C CA . ASP A 1 7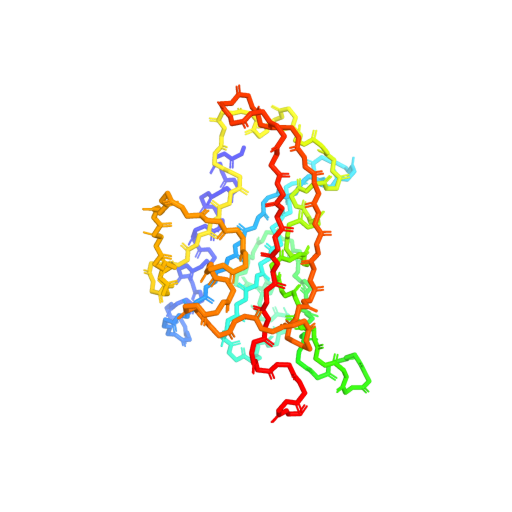6 ? -5.603 -2.140 -13.248 1.00 70.56 76 ASP A CA 1
ATOM 639 C C . ASP A 1 76 ? -4.204 -2.035 -12.618 1.00 70.56 76 ASP A C 1
ATOM 641 O O . ASP A 1 76 ? -3.488 -3.032 -12.546 1.00 70.56 76 ASP A O 1
ATOM 645 N N . ASN A 1 77 ? -3.823 -0.852 -12.127 1.00 76.25 77 ASN A N 1
ATOM 646 C CA . ASN A 1 77 ? -2.545 -0.600 -11.462 1.00 76.25 77 ASN A CA 1
ATOM 647 C C . ASN A 1 77 ? -2.743 -0.218 -9.984 1.00 76.25 77 ASN A C 1
ATOM 649 O O . ASN A 1 77 ? -2.649 0.944 -9.570 1.00 76.25 77 ASN A O 1
ATOM 653 N N . LEU A 1 78 ? -3.020 -1.237 -9.163 1.00 78.81 78 LEU A N 1
ATOM 654 C CA . LEU A 1 78 ? -3.163 -1.107 -7.707 1.00 78.81 78 LEU A CA 1
ATOM 655 C C . LEU A 1 78 ? -1.873 -0.613 -7.025 1.00 78.81 78 LEU A C 1
ATOM 657 O O . LEU A 1 78 ? -1.937 0.069 -6.000 1.00 78.81 78 LEU A O 1
ATOM 661 N N . GLY A 1 79 ? -0.708 -0.926 -7.603 1.00 76.50 79 GLY A N 1
ATOM 662 C CA . GLY A 1 79 ? 0.595 -0.480 -7.111 1.00 76.50 79 GLY A CA 1
ATOM 663 C C . GLY A 1 79 ? 0.741 1.037 -7.200 1.00 76.50 79 GLY A C 1
ATOM 664 O O . GLY A 1 79 ? 0.956 1.704 -6.187 1.00 76.50 79 GLY A O 1
ATOM 665 N N . ALA A 1 80 ? 0.526 1.606 -8.386 1.00 77.00 80 ALA A N 1
ATOM 666 C CA . ALA A 1 80 ? 0.519 3.053 -8.584 1.00 77.00 80 ALA A CA 1
ATOM 667 C C . ALA A 1 80 ? -0.537 3.742 -7.704 1.00 77.00 80 ALA A C 1
ATOM 669 O O . ALA A 1 80 ? -0.279 4.811 -7.141 1.00 77.00 80 ALA A O 1
ATOM 670 N N . TYR A 1 81 ? -1.702 3.107 -7.524 1.00 79.75 81 TYR A N 1
ATOM 671 C CA . TYR A 1 81 ? -2.752 3.613 -6.643 1.00 79.75 81 TYR A CA 1
ATOM 672 C C . TYR A 1 81 ? -2.278 3.757 -5.191 1.00 79.75 81 TYR A C 1
ATOM 674 O O . TYR A 1 81 ? -2.464 4.824 -4.610 1.00 79.75 81 TYR A O 1
ATOM 682 N N . ILE A 1 82 ? -1.636 2.741 -4.600 1.00 82.56 82 ILE A N 1
ATOM 683 C CA . ILE A 1 82 ? -1.167 2.835 -3.208 1.00 82.56 82 ILE A CA 1
ATOM 684 C C . ILE A 1 82 ? 0.067 3.738 -3.062 1.00 82.56 82 ILE A C 1
ATOM 686 O O . ILE A 1 82 ? 0.161 4.508 -2.106 1.00 82.56 82 ILE A O 1
ATOM 690 N N . VAL A 1 83 ? 0.975 3.721 -4.045 1.00 78.44 83 VAL A N 1
ATOM 691 C CA . VAL A 1 83 ? 2.174 4.577 -4.076 1.00 78.44 83 VAL A CA 1
ATOM 692 C C . VAL A 1 83 ? 1.804 6.060 -4.143 1.00 78.44 83 VAL A C 1
ATOM 694 O O . VAL A 1 83 ? 2.474 6.889 -3.526 1.00 78.44 83 VAL A O 1
ATOM 697 N N . LYS A 1 84 ? 0.694 6.419 -4.801 1.00 79.75 84 LYS A N 1
ATOM 698 C CA . LYS A 1 84 ? 0.164 7.791 -4.785 1.00 79.75 84 LYS A CA 1
ATOM 699 C C . LYS A 1 84 ? -0.032 8.327 -3.363 1.00 79.75 84 LYS A C 1
ATOM 701 O O . LYS A 1 84 ? 0.224 9.506 -3.136 1.00 79.75 84 LYS A O 1
ATOM 706 N N . TYR A 1 85 ? -0.453 7.489 -2.415 1.00 75.62 85 TYR A N 1
ATOM 707 C CA . TYR A 1 85 ? -0.647 7.889 -1.016 1.00 75.62 85 TYR A CA 1
ATOM 708 C C . TYR A 1 85 ? 0.667 7.942 -0.225 1.00 75.62 85 TYR A C 1
ATOM 710 O O . TYR A 1 85 ? 0.784 8.739 0.699 1.00 75.62 85 TYR A O 1
ATOM 718 N N . MET A 1 86 ? 1.694 7.186 -0.633 1.00 71.81 86 MET A N 1
ATOM 719 C CA . MET A 1 86 ? 3.053 7.370 -0.099 1.00 71.81 86 MET A CA 1
ATOM 720 C C . MET A 1 86 ? 3.659 8.712 -0.543 1.00 71.81 86 MET A C 1
ATOM 722 O O . MET A 1 86 ? 4.324 9.392 0.234 1.00 71.81 86 MET A O 1
ATOM 726 N N . ASN A 1 87 ? 3.422 9.096 -1.802 1.00 65.06 87 ASN A N 1
ATOM 727 C CA . ASN A 1 87 ? 4.100 10.218 -2.456 1.00 65.06 87 ASN A CA 1
ATOM 728 C C . ASN A 1 87 ? 3.339 11.544 -2.413 1.00 65.06 87 ASN A C 1
ATOM 730 O O . ASN A 1 87 ? 3.882 12.565 -2.836 1.00 65.06 87 ASN A O 1
ATOM 734 N N . LYS A 1 88 ? 2.100 11.563 -1.906 1.00 61.88 88 LYS A N 1
ATOM 735 C CA . LYS A 1 88 ? 1.242 12.758 -1.933 1.00 61.88 88 LYS A CA 1
ATOM 736 C C . LYS A 1 88 ? 1.852 13.967 -1.214 1.00 61.88 88 LYS A C 1
ATOM 738 O O . LYS A 1 88 ? 1.462 15.090 -1.501 1.00 61.88 88 LYS A O 1
ATOM 743 N N . ASN A 1 89 ? 2.834 13.729 -0.345 1.00 51.47 89 ASN A N 1
ATOM 744 C CA . ASN A 1 89 ? 3.686 14.732 0.278 1.00 51.47 89 ASN A CA 1
ATOM 745 C C . ASN A 1 89 ? 5.127 14.192 0.336 1.00 51.47 89 ASN A C 1
ATOM 747 O O . ASN A 1 89 ? 5.525 13.757 1.409 1.00 51.47 89 ASN A O 1
ATOM 751 N N . ILE A 1 90 ? 5.834 14.116 -0.809 1.00 55.19 90 ILE A N 1
ATOM 752 C CA . ILE A 1 90 ? 7.285 13.827 -0.992 1.00 55.19 90 ILE A CA 1
ATOM 753 C C . ILE A 1 90 ? 7.990 13.549 0.351 1.00 55.19 90 ILE A C 1
ATOM 755 O O . ILE A 1 90 ? 8.548 14.454 0.958 1.00 55.19 90 ILE A O 1
ATOM 759 N N . ILE A 1 91 ? 7.844 12.313 0.847 1.00 59.59 91 ILE A N 1
ATOM 760 C CA . ILE A 1 91 ? 8.312 11.809 2.150 1.00 59.59 91 ILE A CA 1
ATOM 761 C C . ILE A 1 91 ? 8.111 12.813 3.302 1.00 59.59 91 ILE A C 1
ATOM 763 O O . ILE A 1 91 ? 8.993 13.610 3.625 1.00 59.59 91 ILE A O 1
ATOM 767 N N . ASP A 1 92 ? 6.967 12.725 3.989 1.00 70.19 92 ASP A N 1
ATOM 768 C CA . ASP A 1 92 ? 6.763 13.461 5.238 1.00 70.19 92 ASP A CA 1
ATOM 769 C C . ASP A 1 92 ? 7.960 13.221 6.170 1.00 70.19 92 ASP A C 1
ATOM 771 O O . ASP A 1 92 ? 8.268 12.075 6.505 1.00 70.19 92 ASP A O 1
ATOM 775 N N . LYS A 1 93 ? 8.644 14.293 6.592 1.00 77.38 93 LYS A N 1
ATOM 776 C CA . LYS A 1 93 ? 9.868 14.196 7.406 1.00 77.38 93 LYS A CA 1
ATOM 777 C C . LYS A 1 93 ? 9.663 13.362 8.674 1.00 77.38 93 LYS A C 1
ATOM 779 O O . LYS A 1 93 ? 10.605 12.760 9.176 1.00 77.38 93 LYS A O 1
ATOM 784 N N . ARG A 1 94 ? 8.426 13.262 9.174 1.00 79.56 94 ARG A N 1
ATOM 785 C CA . ARG A 1 94 ? 8.063 12.435 10.335 1.00 79.56 94 ARG A CA 1
ATOM 786 C C . ARG A 1 94 ? 8.150 10.928 10.066 1.00 79.56 94 ARG A C 1
ATOM 788 O O . ARG A 1 94 ? 8.209 10.163 11.029 1.00 79.56 94 ARG A O 1
ATOM 795 N N . LEU A 1 95 ? 8.141 10.503 8.799 1.00 78.06 95 LEU A N 1
ATOM 796 C CA . LEU A 1 95 ? 8.365 9.122 8.351 1.00 78.06 95 LEU A CA 1
ATOM 797 C C . LEU A 1 95 ? 9.841 8.808 8.090 1.00 78.06 95 LEU A C 1
ATOM 799 O O . LEU A 1 95 ? 10.179 7.635 7.941 1.00 78.06 95 LEU A O 1
ATOM 803 N N . MET A 1 96 ? 10.728 9.807 8.039 1.00 78.38 96 MET A N 1
ATOM 804 C CA . MET A 1 96 ? 12.149 9.564 7.783 1.00 78.38 96 MET A CA 1
ATOM 805 C C . MET A 1 96 ? 12.744 8.662 8.870 1.00 78.38 96 MET A C 1
ATOM 807 O O . MET A 1 96 ? 12.586 8.914 10.064 1.00 78.38 96 MET A O 1
ATOM 811 N N . GLY A 1 97 ? 13.395 7.577 8.445 1.00 78.12 97 GLY A N 1
ATOM 812 C CA . GLY A 1 97 ? 13.953 6.566 9.348 1.00 78.12 97 GLY A CA 1
ATOM 813 C C . GLY A 1 97 ? 12.912 5.689 10.055 1.00 78.12 97 GLY A C 1
ATOM 814 O O . GLY A 1 97 ? 13.277 4.889 10.912 1.00 78.12 97 GLY A O 1
ATOM 815 N N . LYS A 1 98 ? 11.620 5.810 9.718 1.00 81.44 98 LYS A N 1
ATOM 816 C CA . LYS A 1 98 ? 10.534 5.022 10.314 1.00 81.44 98 LYS A CA 1
ATOM 817 C C . LYS A 1 98 ? 9.860 4.134 9.279 1.00 81.44 98 LYS A C 1
ATOM 819 O O . LYS A 1 98 ? 9.823 4.420 8.086 1.00 81.44 98 LYS A O 1
ATOM 824 N N . LYS A 1 99 ? 9.273 3.036 9.756 1.00 81.25 99 LYS A N 1
ATOM 825 C CA . LYS A 1 99 ? 8.487 2.132 8.913 1.00 81.25 99 LYS A CA 1
ATOM 826 C C . LYS A 1 99 ? 7.219 2.843 8.422 1.00 81.25 99 LYS A C 1
ATOM 828 O O . LYS A 1 99 ? 6.319 3.109 9.215 1.00 81.25 99 LYS A O 1
ATOM 833 N N . ALA A 1 100 ? 7.161 3.115 7.118 1.00 84.25 100 ALA A N 1
ATOM 834 C CA . ALA A 1 100 ? 6.066 3.837 6.459 1.00 84.25 100 ALA A CA 1
ATOM 835 C C . ALA A 1 100 ? 5.015 2.930 5.790 1.00 84.25 100 ALA A C 1
ATOM 837 O O . ALA A 1 100 ? 4.001 3.420 5.293 1.00 84.25 100 ALA A O 1
ATOM 838 N N . TYR A 1 101 ? 5.241 1.614 5.775 1.00 90.62 101 TYR A N 1
ATOM 839 C CA . TYR A 1 101 ? 4.343 0.642 5.156 1.00 90.62 101 TYR A CA 1
ATOM 840 C C . TYR A 1 101 ? 4.246 -0.656 5.966 1.00 90.62 101 TYR A C 1
ATOM 842 O O . TYR A 1 101 ? 5.144 -1.015 6.731 1.00 90.62 101 TYR A O 1
ATOM 850 N N . PHE A 1 102 ? 3.154 -1.389 5.775 1.00 93.50 102 PHE A N 1
ATOM 851 C CA . PHE A 1 102 ? 2.847 -2.666 6.412 1.00 93.50 102 PHE A CA 1
ATOM 852 C C . PHE A 1 102 ? 2.370 -3.654 5.357 1.00 93.50 102 PHE A C 1
ATOM 854 O O . PHE A 1 102 ? 1.707 -3.269 4.402 1.00 93.50 102 PHE A O 1
ATOM 861 N N . THR A 1 103 ? 2.701 -4.928 5.538 1.00 94.88 103 THR A N 1
ATOM 862 C CA . THR A 1 103 ? 2.244 -6.004 4.659 1.00 94.88 103 THR A CA 1
ATOM 863 C C . THR A 1 103 ? 1.882 -7.226 5.483 1.00 94.88 103 THR A C 1
ATOM 865 O O . THR A 1 103 ? 2.453 -7.430 6.560 1.00 94.88 103 THR A O 1
ATOM 868 N N . SER A 1 104 ? 0.951 -8.036 4.987 1.00 95.31 104 SER A N 1
ATOM 869 C CA . SER A 1 104 ? 0.774 -9.392 5.496 1.00 95.31 104 SER A CA 1
ATOM 870 C C . SER A 1 104 ? 1.964 -10.279 5.106 1.00 95.31 104 SER A C 1
ATOM 872 O O . SER A 1 104 ? 2.680 -10.021 4.135 1.00 95.31 104 SER A O 1
ATOM 874 N N . SER A 1 105 ? 2.197 -11.342 5.876 1.00 91.62 105 SER A N 1
ATOM 875 C CA . SER A 1 105 ? 3.276 -12.304 5.618 1.00 91.62 105 SER A CA 1
ATOM 876 C C . SER A 1 105 ? 2.988 -13.240 4.442 1.00 91.62 105 SER A C 1
ATOM 878 O O . SER A 1 105 ? 3.923 -13.725 3.821 1.00 91.62 105 SER A O 1
ATOM 880 N N . ASN A 1 106 ? 1.714 -13.458 4.110 1.00 93.69 106 ASN A N 1
ATOM 881 C CA . ASN A 1 106 ? 1.242 -14.357 3.052 1.00 93.69 106 ASN A CA 1
ATOM 882 C C . ASN A 1 106 ? 1.174 -13.702 1.653 1.00 93.69 106 ASN A C 1
ATOM 884 O O . ASN A 1 106 ? 0.494 -14.216 0.763 1.00 93.69 106 ASN A O 1
ATOM 888 N N . LEU A 1 107 ? 1.834 -12.554 1.452 1.00 93.00 107 LEU A N 1
ATOM 889 C CA . LEU A 1 107 ? 1.998 -11.978 0.116 1.00 93.00 107 LEU A CA 1
ATOM 890 C C . LEU A 1 107 ? 3.022 -12.781 -0.682 1.00 93.00 107 LEU A C 1
ATOM 892 O O . LEU A 1 107 ? 4.140 -13.003 -0.216 1.00 93.00 107 LEU A O 1
ATOM 896 N N . VAL A 1 108 ? 2.657 -13.132 -1.916 1.00 91.44 108 VAL A N 1
ATOM 897 C CA . VAL A 1 108 ? 3.609 -13.664 -2.895 1.00 91.44 108 VAL A CA 1
ATOM 898 C C . VAL A 1 108 ? 4.645 -12.578 -3.173 1.00 91.44 108 VAL A C 1
ATOM 900 O O . VAL A 1 108 ? 4.292 -11.438 -3.482 1.00 91.44 108 VAL A O 1
ATOM 903 N N . ARG A 1 109 ? 5.923 -12.913 -2.992 1.00 89.50 109 ARG A N 1
ATOM 904 C CA . ARG A 1 109 ? 7.032 -11.995 -3.255 1.00 89.50 109 ARG A CA 1
ATOM 905 C C . ARG A 1 109 ? 7.419 -12.084 -4.732 1.00 89.50 109 ARG A C 1
ATOM 907 O O . ARG A 1 109 ? 7.37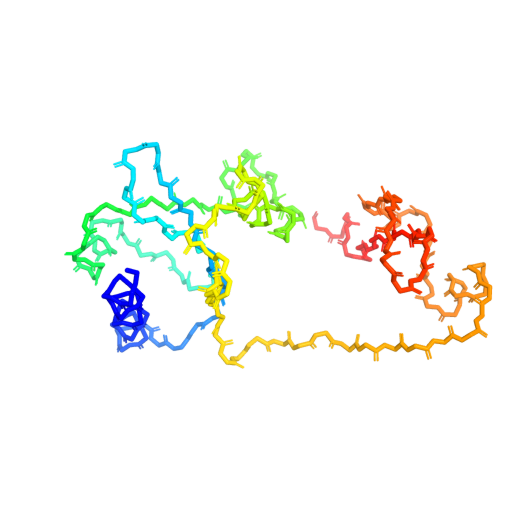1 -13.182 -5.280 1.00 89.50 109 ARG A O 1
ATOM 914 N N . PRO A 1 110 ? 7.763 -10.955 -5.374 1.00 91.06 110 PRO A N 1
ATOM 915 C CA . PRO A 1 110 ? 8.248 -10.987 -6.743 1.00 91.06 110 PRO A CA 1
ATOM 916 C C . PRO A 1 110 ? 9.593 -11.713 -6.800 1.00 91.06 110 PRO A C 1
ATOM 918 O O . PRO A 1 110 ? 10.409 -11.593 -5.883 1.00 91.06 110 PRO A O 1
ATOM 921 N N . GLU A 1 111 ? 9.815 -12.437 -7.888 1.00 92.94 111 GLU A N 1
ATOM 922 C CA . GLU A 1 111 ? 11.140 -12.920 -8.253 1.00 92.94 111 GLU A CA 1
ATOM 923 C C . GLU A 1 111 ? 11.947 -11.754 -8.831 1.00 92.94 111 GLU A C 1
ATOM 925 O O . GLU A 1 111 ? 11.419 -10.941 -9.5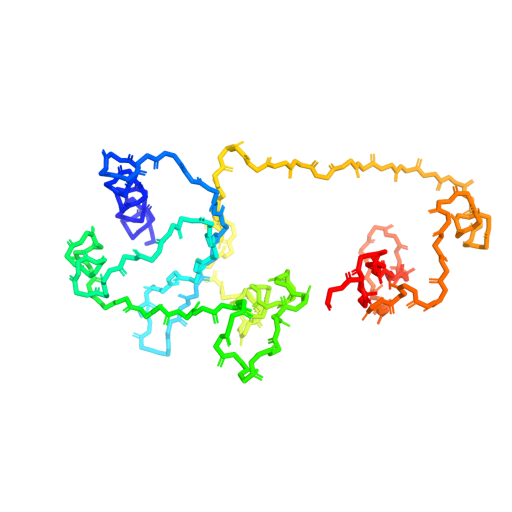93 1.00 92.94 111 GLU A O 1
ATOM 930 N N . ILE A 1 112 ? 13.209 -11.637 -8.419 1.00 93.50 112 ILE A N 1
ATOM 931 C CA . ILE A 1 112 ? 14.105 -10.572 -8.866 1.00 93.50 112 ILE A CA 1
ATOM 932 C C . ILE A 1 112 ? 15.278 -11.227 -9.576 1.00 93.50 112 ILE A C 1
ATOM 934 O O . ILE A 1 112 ? 16.001 -12.024 -8.980 1.00 93.50 112 ILE A O 1
ATOM 938 N N . VAL A 1 113 ? 15.464 -10.853 -10.836 1.00 92.81 113 VAL A N 1
ATOM 939 C CA . VAL A 1 113 ? 16.513 -11.373 -11.708 1.00 92.81 113 VAL A CA 1
ATOM 940 C C . VAL A 1 113 ? 17.372 -10.203 -12.183 1.00 92.81 113 VAL A C 1
ATOM 942 O O . VAL A 1 113 ? 16.849 -9.154 -12.560 1.00 92.81 113 VAL A O 1
ATOM 945 N N . TYR A 1 114 ? 18.692 -10.379 -12.135 1.00 93.00 114 TYR A N 1
ATOM 946 C CA . TYR A 1 114 ? 19.673 -9.403 -12.606 1.00 93.00 114 TYR A CA 1
ATOM 947 C C . TYR A 1 114 ? 20.452 -10.009 -13.764 1.00 93.00 114 TYR A C 1
ATOM 949 O O . TYR A 1 114 ? 21.137 -11.014 -13.587 1.00 93.00 114 TYR A O 1
ATOM 957 N N . GLU A 1 115 ? 20.355 -9.397 -14.939 1.00 92.56 115 GLU A N 1
ATOM 958 C CA . GLU A 1 115 ? 20.977 -9.902 -16.159 1.00 92.56 115 GLU A CA 1
ATOM 959 C C . GLU A 1 115 ? 21.696 -8.787 -16.905 1.00 92.56 115 GLU A C 1
ATOM 961 O O . GLU A 1 115 ? 21.230 -7.649 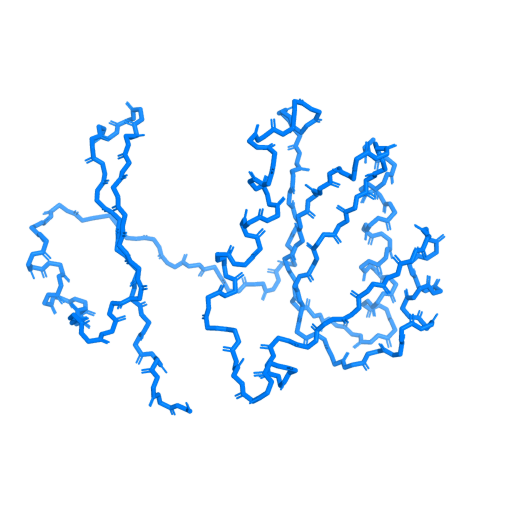-16.959 1.00 92.56 115 GLU A O 1
ATOM 966 N N . ASN A 1 116 ? 22.851 -9.128 -17.470 1.00 94.75 116 ASN A N 1
ATOM 967 C CA . ASN A 1 116 ? 23.643 -8.221 -18.284 1.00 94.75 116 ASN A CA 1
ATOM 968 C C . ASN A 1 116 ? 23.345 -8.484 -19.764 1.00 94.75 116 ASN A C 1
ATOM 970 O O . ASN A 1 116 ? 24.042 -9.267 -20.403 1.00 94.75 116 ASN A O 1
ATOM 974 N N . MET A 1 117 ? 22.273 -7.877 -20.271 1.00 94.38 117 MET A N 1
ATOM 975 C CA . MET A 1 117 ? 21.805 -8.041 -21.649 1.00 94.38 117 MET A CA 1
ATOM 976 C C . MET A 1 117 ? 21.195 -6.751 -22.199 1.00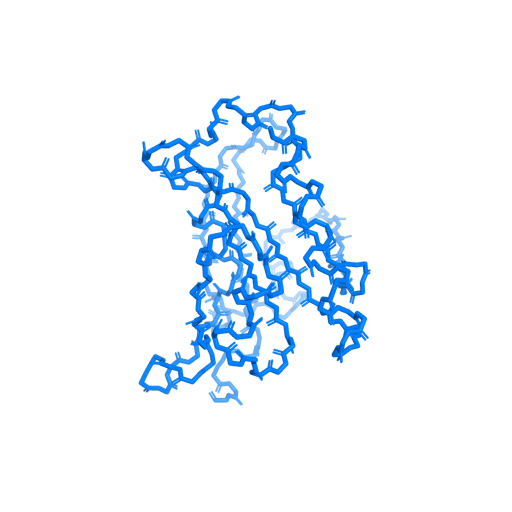 94.38 117 MET A C 1
ATOM 978 O O . MET A 1 117 ? 20.864 -5.830 -21.446 1.00 94.38 117 MET A O 1
ATOM 982 N N . GLY A 1 118 ? 21.046 -6.690 -23.523 1.00 93.19 118 GLY A N 1
ATOM 983 C CA . GLY A 1 118 ? 20.361 -5.587 -24.197 1.00 93.19 118 GLY A CA 1
ATOM 984 C C . GLY A 1 118 ? 18.853 -5.569 -23.914 1.00 93.19 118 GLY A C 1
ATOM 985 O O . GLY A 1 118 ? 18.263 -6.579 -23.534 1.00 93.19 118 GLY A O 1
ATOM 986 N N . LEU A 1 119 ? 18.205 -4.417 -24.126 1.00 91.12 119 LEU A N 1
ATOM 987 C CA . LEU A 1 119 ? 16.753 -4.287 -23.929 1.00 91.12 119 LEU A CA 1
ATOM 988 C C . LEU A 1 119 ? 15.953 -5.187 -24.879 1.00 91.12 119 LEU A C 1
ATOM 990 O O . LEU A 1 119 ? 15.010 -5.831 -24.430 1.00 91.12 119 LEU A O 1
ATOM 994 N N . ASP A 1 120 ? 16.342 -5.251 -26.154 1.00 91.62 120 ASP A N 1
ATOM 995 C CA . ASP A 1 120 ? 15.634 -6.056 -27.156 1.00 91.62 120 ASP A CA 1
ATOM 996 C C . ASP A 1 120 ? 15.735 -7.556 -26.837 1.00 91.62 120 ASP A C 1
ATOM 998 O O . ASP A 1 120 ? 14.727 -8.257 -26.837 1.00 91.62 120 ASP A O 1
ATOM 1002 N N . GLU A 1 121 ? 16.927 -8.017 -26.444 1.00 94.19 121 GLU A N 1
ATOM 1003 C CA . GLU A 1 121 ? 17.167 -9.394 -25.991 1.00 94.19 121 GLU A CA 1
ATOM 1004 C C . GLU A 1 121 ? 16.334 -9.738 -24.744 1.00 94.19 121 GLU A C 1
ATOM 1006 O O . GLU A 1 121 ? 15.718 -10.800 -24.672 1.00 94.19 121 GLU A O 1
ATOM 1011 N N . CYS A 1 122 ? 16.250 -8.818 -23.776 1.00 92.06 122 CYS A N 1
ATOM 1012 C CA . CYS A 1 122 ? 15.412 -8.980 -22.589 1.00 92.06 122 CYS A CA 1
ATOM 1013 C C . CYS A 1 122 ? 13.924 -9.087 -22.957 1.00 92.06 122 CYS A C 1
ATOM 1015 O O . CYS A 1 122 ? 13.212 -9.964 -22.462 1.00 92.06 122 CYS A O 1
ATOM 1017 N N . PHE A 1 123 ? 13.441 -8.219 -23.848 1.00 91.94 123 PHE A N 1
ATOM 1018 C CA . PHE A 1 123 ? 12.045 -8.245 -24.271 1.00 91.94 123 PHE A CA 1
ATOM 1019 C C . PHE A 1 123 ? 11.687 -9.526 -25.017 1.00 91.94 123 PHE A C 1
ATOM 1021 O O . PHE A 1 123 ? 10.611 -10.071 -24.783 1.00 91.94 123 PHE A O 1
ATOM 1028 N N . GLU A 1 124 ? 12.585 -10.046 -25.848 1.00 91.94 124 GLU A N 1
ATOM 1029 C CA . GLU A 1 124 ? 12.392 -11.328 -26.520 1.00 91.94 124 GLU A CA 1
ATOM 1030 C C . GLU A 1 124 ? 12.388 -12.492 -25.519 1.00 91.94 124 GLU A C 1
ATOM 1032 O O . GLU A 1 124 ? 11.419 -13.250 -25.452 1.00 91.94 124 GLU A O 1
ATOM 1037 N N . LYS A 1 125 ? 13.415 -12.583 -24.663 1.00 92.44 125 LYS A N 1
ATOM 1038 C CA . LYS A 1 125 ? 13.572 -13.667 -23.681 1.00 92.44 125 LYS A CA 1
ATOM 1039 C C . LYS A 1 125 ? 12.378 -13.804 -22.735 1.00 92.44 125 LYS A C 1
ATOM 1041 O O . LYS A 1 125 ? 11.966 -14.920 -22.421 1.00 92.44 125 LYS A O 1
ATOM 1046 N N . TYR A 1 126 ? 11.837 -12.683 -22.258 1.00 90.81 126 TYR A N 1
ATOM 1047 C CA . TYR A 1 126 ? 10.716 -12.668 -21.313 1.00 90.81 126 TYR A CA 1
ATOM 1048 C C . TYR A 1 126 ? 9.350 -12.493 -21.991 1.00 90.81 126 TYR A C 1
ATOM 1050 O O . TYR A 1 126 ? 8.336 -12.382 -21.291 1.00 90.81 126 TYR A O 1
ATOM 1058 N N . ASP A 1 127 ? 9.292 -12.485 -23.328 1.00 90.12 127 ASP A N 1
ATOM 1059 C CA . ASP A 1 127 ? 8.069 -12.270 -24.111 1.00 90.12 127 ASP A CA 1
ATOM 1060 C C . ASP A 1 127 ? 7.328 -10.984 -23.660 1.00 90.12 127 ASP A C 1
ATOM 1062 O O . ASP A 1 127 ? 6.154 -10.961 -23.275 1.00 90.12 127 ASP A O 1
ATOM 1066 N N . LEU A 1 128 ? 8.073 -9.880 -23.599 1.00 88.94 128 LEU A N 1
ATOM 1067 C CA . LEU A 1 128 ? 7.593 -8.560 -23.192 1.00 88.94 128 LEU A CA 1
ATOM 1068 C C . LEU A 1 128 ? 7.328 -7.714 -24.436 1.00 88.94 128 LEU A C 1
ATOM 1070 O O . LEU A 1 128 ? 8.167 -6.944 -24.892 1.00 88.94 128 LEU A O 1
ATOM 1074 N N . ASN A 1 129 ? 6.131 -7.860 -24.998 1.00 81.25 129 ASN A N 1
ATOM 1075 C CA . ASN A 1 129 ? 5.718 -7.082 -26.162 1.00 81.25 129 ASN A CA 1
ATOM 1076 C C . ASN A 1 129 ? 5.161 -5.691 -25.780 1.00 81.25 129 ASN A C 1
ATOM 1078 O O . ASN A 1 129 ? 4.665 -5.465 -24.671 1.00 81.25 129 ASN A O 1
ATOM 1082 N N . ASN A 1 130 ? 5.186 -4.751 -26.733 1.00 77.44 130 ASN A N 1
ATOM 1083 C CA . ASN A 1 130 ? 4.652 -3.394 -26.535 1.00 77.44 130 ASN A CA 1
ATOM 1084 C C . ASN A 1 130 ? 3.141 -3.368 -26.250 1.00 77.44 130 ASN A C 1
ATOM 1086 O O . ASN A 1 130 ? 2.670 -2.446 -25.588 1.00 77.44 130 ASN A O 1
ATOM 1090 N N . ASN A 1 131 ? 2.386 -4.373 -26.701 1.00 79.75 131 ASN A N 1
ATOM 1091 C CA . ASN A 1 131 ? 0.942 -4.456 -26.463 1.00 79.75 131 ASN A CA 1
ATOM 1092 C C . ASN A 1 131 ? 0.613 -4.699 -24.980 1.00 79.75 131 ASN A C 1
ATOM 1094 O O . ASN A 1 131 ? -0.443 -4.286 -24.506 1.00 79.75 131 ASN A O 1
ATOM 1098 N N . HIS A 1 132 ? 1.521 -5.332 -24.234 1.00 82.19 132 HIS A N 1
ATOM 1099 C CA . HIS A 1 132 ? 1.390 -5.564 -22.797 1.00 82.19 132 HIS A CA 1
ATOM 1100 C C . HIS A 1 132 ? 2.007 -4.446 -21.948 1.00 82.19 132 HIS A C 1
ATOM 1102 O O . HIS A 1 132 ? 1.868 -4.482 -20.724 1.00 82.19 132 HIS A O 1
ATOM 1108 N N . MET A 1 133 ? 2.695 -3.466 -22.542 1.00 87.75 133 MET A N 1
ATOM 1109 C CA . MET A 1 133 ? 3.333 -2.385 -21.791 1.00 87.75 133 MET A CA 1
ATOM 1110 C C . MET A 1 133 ? 2.272 -1.440 -21.219 1.00 87.75 133 MET A C 1
ATOM 1112 O O . MET A 1 133 ? 1.489 -0.836 -21.949 1.00 87.75 133 MET A O 1
ATOM 1116 N N . VAL A 1 134 ? 2.260 -1.288 -19.897 1.00 86.62 134 VAL A N 1
ATOM 1117 C CA . VAL A 1 134 ? 1.278 -0.455 -19.184 1.00 86.62 134 VAL A CA 1
ATOM 1118 C C . VAL A 1 134 ? 1.864 0.834 -18.648 1.00 86.62 134 VAL A C 1
ATOM 1120 O O . VAL A 1 134 ? 1.129 1.792 -18.411 1.00 86.62 134 VAL A O 1
ATOM 1123 N N . TYR A 1 135 ? 3.178 0.874 -18.448 1.00 86.06 135 TYR A N 1
ATOM 1124 C CA . TYR A 1 135 ? 3.847 2.058 -17.948 1.00 86.06 135 TYR A CA 1
ATOM 1125 C C . TYR A 1 135 ? 5.309 2.084 -18.381 1.00 86.06 135 TYR A C 1
ATOM 1127 O O . TYR A 1 135 ? 5.976 1.054 -18.464 1.00 86.06 135 TYR A O 1
ATOM 1135 N N . LYS A 1 136 ? 5.806 3.292 -18.640 1.00 90.81 136 LYS A N 1
ATOM 1136 C CA . LYS A 1 136 ? 7.206 3.566 -18.948 1.00 90.81 136 LYS A CA 1
ATOM 1137 C C . LYS A 1 136 ? 7.620 4.838 -18.230 1.00 90.81 136 LYS A C 1
ATOM 1139 O O . LYS A 1 136 ? 6.900 5.835 -18.265 1.00 90.81 136 LYS A O 1
ATOM 1144 N N . ASN A 1 137 ? 8.791 4.815 -17.609 1.00 91.56 137 ASN A N 1
ATOM 1145 C CA . ASN A 1 137 ? 9.369 5.987 -16.971 1.00 91.56 137 ASN A CA 1
ATOM 1146 C C . ASN A 1 137 ? 10.893 5.987 -17.094 1.00 91.56 137 ASN A C 1
ATOM 1148 O O . ASN A 1 137 ? 11.510 4.973 -17.415 1.00 91.56 137 ASN A O 1
ATOM 1152 N N . ARG A 1 138 ? 11.504 7.137 -16.825 1.00 93.88 138 ARG A N 1
ATOM 1153 C CA . ARG A 1 138 ? 12.948 7.282 -16.679 1.00 93.88 138 ARG A CA 1
ATOM 1154 C C . ARG A 1 138 ? 13.254 8.083 -15.425 1.00 93.88 138 ARG A C 1
ATOM 1156 O O . ARG A 1 138 ? 12.582 9.077 -15.153 1.00 93.88 138 ARG A O 1
ATOM 1163 N N . PHE A 1 139 ? 14.261 7.672 -14.673 1.00 92.12 139 PHE A N 1
ATOM 1164 C CA . PHE A 1 139 ? 14.681 8.389 -13.472 1.00 92.12 139 PHE A CA 1
ATOM 1165 C C . PHE A 1 139 ? 16.178 8.230 -13.225 1.00 92.12 139 PHE A C 1
ATOM 1167 O O . PHE A 1 139 ? 16.809 7.313 -13.741 1.00 92.12 139 PHE A O 1
ATOM 1174 N N . MET A 1 140 ? 16.744 9.139 -12.434 1.00 94.25 140 MET A N 1
ATOM 1175 C CA . MET A 1 140 ? 18.133 9.047 -11.992 1.00 94.25 140 MET A CA 1
ATOM 1176 C C . MET A 1 140 ? 18.207 8.244 -10.694 1.00 94.25 140 MET A C 1
ATOM 1178 O O . MET A 1 140 ? 17.586 8.617 -9.700 1.00 94.25 140 MET A O 1
ATOM 1182 N N . SER A 1 141 ? 18.975 7.159 -10.702 1.00 91.94 141 SER A N 1
ATOM 1183 C CA . SER A 1 141 ? 19.400 6.429 -9.508 1.00 91.94 141 SER A CA 1
ATOM 1184 C C . SER A 1 141 ? 20.796 6.887 -9.113 1.00 91.94 141 SER A C 1
ATOM 1186 O O . SER A 1 141 ? 21.627 7.176 -9.975 1.00 91.94 141 SER A O 1
ATOM 1188 N N . LYS A 1 142 ? 21.082 6.906 -7.811 1.00 91.31 142 LYS A N 1
ATOM 1189 C CA . LYS A 1 142 ? 22.416 7.252 -7.305 1.00 91.31 142 LYS A CA 1
ATOM 1190 C C . LYS A 1 142 ? 23.465 6.218 -7.733 1.00 91.31 142 LYS A C 1
ATOM 1192 O O . LYS A 1 142 ? 24.600 6.576 -8.011 1.00 91.31 142 LYS A O 1
ATOM 1197 N N . GLU A 1 143 ? 23.064 4.954 -7.794 1.00 92.31 143 GLU A N 1
ATOM 1198 C CA . GLU A 1 143 ? 23.922 3.800 -8.053 1.00 92.31 143 GLU A CA 1
ATOM 1199 C C . GLU A 1 143 ? 24.052 3.498 -9.551 1.00 92.31 143 GLU A C 1
ATOM 1201 O O . GLU A 1 143 ? 25.143 3.213 -10.026 1.00 92.31 143 GLU A O 1
ATOM 1206 N N . ASN A 1 144 ? 22.946 3.592 -10.298 1.00 89.25 144 ASN A N 1
ATOM 1207 C CA . ASN A 1 144 ? 22.861 3.111 -11.684 1.00 89.25 144 ASN A CA 1
ATOM 1208 C C . ASN A 1 144 ? 22.810 4.236 -12.733 1.00 89.25 144 ASN A C 1
ATOM 1210 O O . ASN A 1 144 ? 22.652 3.966 -13.921 1.00 89.25 144 ASN A O 1
ATOM 1214 N N . GLY A 1 145 ? 22.892 5.506 -12.320 1.00 94.19 145 GLY A N 1
ATOM 1215 C CA . GLY A 1 145 ? 22.722 6.639 -13.228 1.00 94.19 145 GLY A CA 1
ATOM 1216 C C . GLY A 1 145 ? 21.306 6.695 -13.808 1.00 94.19 145 GLY A C 1
ATOM 1217 O O . GLY A 1 145 ? 20.325 6.566 -13.076 1.00 94.19 145 GLY A O 1
ATOM 1218 N N . MET A 1 146 ? 21.179 6.926 -15.116 1.00 94.88 146 MET A N 1
ATOM 1219 C CA . MET A 1 146 ? 19.871 6.973 -15.771 1.00 94.88 146 MET A CA 1
ATOM 1220 C C . MET A 1 146 ? 19.272 5.566 -15.888 1.00 94.88 146 MET A C 1
ATOM 1222 O O . MET A 1 146 ? 19.773 4.728 -16.631 1.00 94.88 146 MET A O 1
ATOM 1226 N N . VAL A 1 147 ? 18.151 5.339 -15.207 1.00 95.19 147 VAL A N 1
ATOM 1227 C CA . VAL A 1 147 ? 17.383 4.093 -15.248 1.00 95.19 147 VAL A CA 1
ATOM 1228 C C . VAL A 1 147 ? 16.168 4.268 -16.150 1.00 95.19 147 VAL A C 1
ATOM 1230 O O . VAL A 1 147 ? 15.386 5.210 -15.988 1.00 95.19 147 VAL A O 1
ATOM 1233 N N . LEU A 1 148 ? 15.988 3.331 -17.081 1.00 93.88 148 LEU A N 1
ATOM 1234 C CA . LEU A 1 148 ? 14.755 3.168 -17.847 1.00 93.88 148 LEU A CA 1
ATOM 1235 C C . LEU A 1 148 ? 13.899 2.096 -17.169 1.00 93.88 148 LEU A C 1
ATOM 1237 O O . LEU A 1 148 ? 14.351 0.973 -16.971 1.00 93.88 148 LEU A O 1
ATOM 1241 N N . TYR A 1 149 ? 12.670 2.453 -16.805 1.00 92.44 149 TYR A N 1
ATOM 1242 C CA . TYR A 1 149 ? 11.713 1.565 -16.154 1.00 92.44 149 TYR A CA 1
ATOM 1243 C C . TYR A 1 149 ? 10.550 1.262 -17.088 1.00 92.44 149 TYR A C 1
ATOM 1245 O O . TYR A 1 149 ? 9.956 2.176 -17.668 1.00 92.44 149 TYR A O 1
ATOM 1253 N N . TYR A 1 150 ? 10.204 -0.016 -17.172 1.00 92.00 150 TYR A N 1
ATOM 1254 C CA . TYR A 1 150 ? 9.102 -0.532 -17.967 1.00 92.00 150 TYR A CA 1
ATOM 1255 C C . TYR A 1 150 ? 8.245 -1.439 -17.084 1.00 92.00 150 TYR A C 1
ATOM 1257 O O . TYR A 1 150 ? 8.773 -2.264 -16.342 1.00 92.00 150 TYR A O 1
ATOM 1265 N N . GLU A 1 151 ? 6.928 -1.292 -17.169 1.00 90.69 151 GLU A N 1
ATOM 1266 C CA . GLU A 1 151 ? 5.959 -2.176 -16.525 1.00 90.69 151 GLU A CA 1
ATOM 1267 C C . GLU A 1 151 ? 5.103 -2.824 -17.608 1.00 90.69 151 GLU A C 1
ATOM 1269 O O . GLU A 1 151 ? 4.532 -2.132 -18.458 1.00 90.69 151 GLU A O 1
ATOM 1274 N N . PHE A 1 152 ? 4.986 -4.148 -17.551 1.00 89.31 152 PHE A N 1
ATOM 1275 C CA . PHE A 1 152 ? 4.182 -4.935 -18.476 1.00 89.31 152 PHE A CA 1
ATOM 1276 C C . PHE A 1 152 ? 3.118 -5.712 -17.702 1.00 89.31 152 PHE A C 1
ATOM 1278 O O . PHE A 1 152 ? 3.405 -6.320 -16.672 1.00 89.31 152 PHE A O 1
ATOM 1285 N N . ASN A 1 153 ? 1.890 -5.732 -18.213 1.00 87.06 153 ASN A N 1
ATOM 1286 C CA . ASN A 1 153 ? 0.800 -6.543 -17.687 1.00 87.06 153 ASN A CA 1
ATOM 1287 C C . ASN A 1 153 ? 0.272 -7.465 -18.791 1.00 87.06 153 ASN A C 1
ATOM 1289 O O . ASN A 1 153 ? -0.612 -7.087 -19.559 1.00 87.06 153 ASN A O 1
ATOM 1293 N N . LYS A 1 154 ? 0.774 -8.705 -18.821 1.00 85.00 154 LYS A N 1
ATOM 1294 C CA . LYS A 1 154 ? 0.352 -9.742 -19.781 1.00 85.00 154 LYS A CA 1
ATOM 1295 C C . LYS A 1 154 ? -1.120 -10.163 -19.645 1.00 85.00 154 LYS A C 1
ATOM 1297 O O . LYS A 1 154 ? -1.626 -10.890 -20.487 1.00 85.00 154 LYS A O 1
ATOM 1302 N N . LYS A 1 155 ? -1.808 -9.748 -18.575 1.00 78.31 155 LYS A N 1
ATOM 1303 C CA . LYS A 1 155 ? -3.228 -10.053 -18.330 1.00 78.31 155 LYS A CA 1
ATOM 1304 C C . LYS A 1 155 ? -4.172 -8.916 -18.722 1.00 78.31 155 LYS A C 1
ATOM 1306 O O . LYS A 1 155 ? -5.386 -9.053 -18.591 1.00 78.31 155 LYS A O 1
ATOM 1311 N N . ARG A 1 156 ? -3.641 -7.774 -19.163 1.00 67.81 156 ARG A N 1
ATOM 1312 C CA . ARG A 1 156 ? -4.450 -6.610 -19.530 1.00 67.81 156 ARG A CA 1
ATOM 1313 C C . ARG A 1 156 ? -5.248 -6.908 -20.803 1.00 67.81 156 ARG A C 1
ATOM 1315 O O . ARG A 1 156 ? -4.663 -7.270 -21.813 1.00 67.81 156 ARG A O 1
ATOM 1322 N N . GLY A 1 157 ? -6.570 -6.738 -20.744 1.00 57.22 157 GLY A N 1
ATOM 1323 C CA . GLY A 1 157 ? -7.480 -7.014 -21.866 1.00 57.22 157 GLY A CA 1
ATOM 1324 C C . GLY A 1 157 ? -7.959 -8.467 -21.980 1.00 57.22 157 GLY A C 1
ATOM 1325 O O . GLY A 1 157 ? -8.679 -8.777 -22.920 1.00 57.22 157 GLY A O 1
ATOM 1326 N N . LEU A 1 158 ? -7.592 -9.344 -21.036 1.00 55.38 158 LEU A N 1
ATOM 1327 C CA . LEU A 1 158 ? -8.087 -10.728 -20.963 1.00 55.38 158 LEU A CA 1
ATOM 1328 C C . LEU A 1 158 ? -9.339 -10.894 -20.075 1.00 55.38 158 LEU A C 1
ATOM 1330 O O . LEU A 1 158 ? -9.789 -12.021 -19.880 1.00 55.38 158 LEU A O 1
ATOM 1334 N N . PHE A 1 159 ? -9.897 -9.794 -19.556 1.00 46.47 159 PHE A N 1
ATOM 1335 C CA . PHE A 1 159 ? -11.122 -9.748 -18.749 1.00 46.47 159 PHE A CA 1
ATOM 1336 C C . PHE A 1 159 ? -11.921 -8.482 -19.054 1.00 46.47 159 PHE A C 1
ATOM 1338 O O . PHE A 1 159 ? -11.271 -7.420 -19.218 1.00 46.47 159 PHE A O 1
#

Foldseek 3Di:
DVVLVVLVVQLQVLCCVPQNDWKKKWFWAQDPVRDIDIDMDIDGDDDPQVVSCVSSVPDGDDDDDQCCPPVRDHPPCVPVVRVCRVPVPPHDPVCVVHDGMDIDPPDDDDDDDDDDDDPVVVCVVVVPDPVQWDDWDWDQDPPPGIDTDTDGDPCPPVD

pLDDT: mean 86.59, std 11.15, range [46.47, 98.0]

Organism: NCBI:txid412755

Sequence (159 aa):
MDYANSEFKKFIKRIKYKYGDFKYIAVVEFQKRGAIHYHMLSDFGYIEQTDLEKIWGNGFVWIRDLLTANKGKTVDNLGAYIVKYMNKNIIDKRLMGKKAYFTSSNLVRPEIVYENMGLDECFEKYDLNNNHMVYKNRFMSKENGMVLYYEFNKKRGLF

InterPro domains:
  IPR056906 Replication-associated protein ORF2/G2P domain [PF23343] (4-89)

Secondary structure (DSSP, 8-state):
-HHHHHHHHHHHHHHHHHH----EEEEEEE-TTS-EEEEEEE-PPP--HHHHHHHH-SS------SSSTTTT---S-HHHHHHHHHHTTSS-GGGTTS--EEE-TTPPPPP-------HHHHHHHTT--GGGEEEEEEEEETTTEEEEEEEE-TTTT--

Radius of gyration: 18.9 Å; chains: 1; bounding box: 44×34×46 Å